Protein AF-A0A7R9VPD9-F1 (afdb_monomer)

pLDDT: mean 82.97, std 18.27, range [43.62, 98.88]

Mean predicted aligned error: 13.66 Å

Solvent-accessible surface area (backbone atoms only — not comparable to full-atom values): 6751 Å² total; per-residue (Å²): 109,74,66,60,52,51,53,54,51,53,27,52,52,28,41,53,50,14,49,54,29,40,54,48,17,49,54,28,45,76,70,76,43,93,19,63,74,41,36,53,53,13,52,51,25,29,51,75,35,67,55,51,70,70,58,53,48,56,53,48,66,68,39,95,59,31,92,79,53,90,74,72,76,78,75,74,81,71,75,75,73,76,80,71,81,72,78,79,73,78,82,78,79,73,79,82,83,81,83,81,81,81,77,81,80,83,77,134

Radius of gyration: 23.62 Å; Cα contacts (8 Å, |Δi|>4): 56; chains: 1; bounding box: 57×66×44 Å

Nearest PDB structures (foldseek):
  6hdz-assembly1_A  TM=6.685E-01  e=7.105E+00  Pseudomonas aeruginosa
  6he3-assembly1_A  TM=6.959E-01  e=9.438E+00  Pseudomonas aeruginosa
  6he1-assembly1_A  TM=6.763E-01  e=8.425E+00  Pseudomonas aeruginosa

Structure (mmCIF, N/CA/C/O backbone):
data_AF-A0A7R9VPD9-F1
#
_entry.id   AF-A0A7R9VPD9-F1
#
loop_
_atom_site.group_PDB
_atom_site.id
_atom_site.type_symbol
_atom_site.label_atom_id
_atom_site.label_alt_id
_atom_site.label_comp_id
_atom_site.label_asym_id
_atom_site.label_entity_id
_atom_site.label_seq_id
_atom_site.pdbx_PDB_ins_code
_atom_site.Cartn_x
_atom_site.Cartn_y
_atom_site.Cartn_z
_atom_site.occupancy
_atom_site.B_iso_or_equiv
_atom_site.auth_seq_id
_atom_site.auth_comp_id
_atom_site.auth_asym_id
_atom_site.auth_atom_id
_atom_site.pdbx_PDB_model_num
ATOM 1 N N . GLU A 1 1 ? -7.778 4.831 30.024 1.00 62.56 1 GLU A N 1
ATOM 2 C CA . GLU A 1 1 ? -6.473 5.533 29.960 1.00 62.56 1 GLU A CA 1
ATOM 3 C C . GLU A 1 1 ? -5.335 4.667 29.402 1.00 62.56 1 GLU A C 1
ATOM 5 O O . GLU A 1 1 ? -5.066 4.774 28.214 1.00 62.56 1 GLU A O 1
ATOM 10 N N . ALA A 1 2 ? -4.700 3.762 30.165 1.00 65.69 2 ALA A N 1
ATOM 11 C CA . ALA A 1 2 ? -3.528 3.005 29.672 1.00 65.69 2 ALA A CA 1
ATOM 12 C C . ALA A 1 2 ? -3.822 2.052 28.490 1.00 65.69 2 ALA A C 1
ATOM 14 O O . ALA A 1 2 ? -3.022 1.948 27.564 1.00 65.69 2 ALA A O 1
ATOM 15 N N . SER A 1 3 ? -4.985 1.390 28.494 1.00 71.31 3 SER A N 1
ATOM 16 C CA . SER A 1 3 ? -5.396 0.478 27.413 1.00 71.31 3 SER A CA 1
ATOM 17 C C . SER A 1 3 ? -5.649 1.218 26.094 1.00 71.31 3 SER A C 1
ATOM 19 O O . SER A 1 3 ? -5.158 0.783 25.061 1.00 71.31 3 SER A O 1
ATOM 21 N N . THR A 1 4 ? -6.321 2.372 26.135 1.00 72.56 4 THR A N 1
ATOM 22 C CA . THR A 1 4 ? -6.564 3.228 24.962 1.00 72.56 4 THR A CA 1
ATOM 23 C C . THR A 1 4 ? -5.260 3.751 24.362 1.00 72.56 4 THR A C 1
ATOM 25 O O . THR A 1 4 ? -5.092 3.763 23.144 1.00 72.56 4 THR A O 1
ATOM 28 N N . LEU A 1 5 ? -4.310 4.141 25.220 1.00 74.44 5 LEU A N 1
ATOM 29 C CA . LEU A 1 5 ? -3.001 4.612 24.784 1.00 74.44 5 LEU A CA 1
ATOM 30 C C . LEU A 1 5 ? -2.223 3.495 24.073 1.00 74.44 5 LEU A C 1
ATOM 32 O O . LEU A 1 5 ? -1.668 3.725 23.003 1.00 74.44 5 LEU A O 1
ATOM 36 N N . LEU A 1 6 ? -2.218 2.278 24.628 1.00 74.81 6 LEU A N 1
ATOM 37 C CA . LEU A 1 6 ? -1.545 1.126 24.024 1.00 74.81 6 LEU A CA 1
ATOM 38 C C . LEU A 1 6 ? -2.148 0.770 22.658 1.00 74.81 6 LEU A C 1
ATOM 40 O O . LEU A 1 6 ? -1.404 0.581 21.700 1.00 74.81 6 LEU A O 1
ATOM 44 N N . THR A 1 7 ? -3.480 0.754 22.543 1.00 76.00 7 THR A N 1
ATOM 45 C CA . THR A 1 7 ? -4.177 0.508 21.270 1.00 76.00 7 THR A CA 1
ATOM 46 C C . THR A 1 7 ? -3.813 1.553 20.214 1.00 76.00 7 THR A C 1
ATOM 48 O O . THR A 1 7 ? -3.529 1.195 19.073 1.00 76.00 7 THR A O 1
ATOM 51 N N . SER A 1 8 ? -3.734 2.832 20.597 1.00 84.56 8 SER A N 1
ATOM 52 C CA . SER A 1 8 ? -3.322 3.911 19.690 1.00 84.56 8 SER A CA 1
ATOM 53 C C . SER A 1 8 ? -1.879 3.746 19.187 1.00 84.56 8 SER A C 1
ATOM 55 O O . SER A 1 8 ? -1.616 3.912 17.997 1.00 84.56 8 SER A O 1
ATOM 57 N N . HIS A 1 9 ? -0.939 3.358 20.057 1.00 90.44 9 HIS A N 1
ATOM 58 C CA . HIS A 1 9 ? 0.456 3.142 19.655 1.00 90.44 9 HIS A CA 1
ATOM 59 C C . HIS A 1 9 ? 0.625 1.917 18.752 1.00 90.44 9 HIS A C 1
ATOM 61 O O . HIS A 1 9 ? 1.396 1.975 17.795 1.00 90.44 9 HIS A O 1
ATOM 67 N N . VAL A 1 10 ? -0.105 0.830 19.021 1.00 91.56 10 VAL A N 1
ATOM 68 C CA . VAL A 1 10 ? -0.096 -0.365 18.163 1.00 91.56 10 VAL A CA 1
ATOM 69 C C . VAL A 1 10 ? -0.603 -0.021 16.761 1.00 91.56 10 VAL A C 1
ATOM 71 O O . VAL A 1 10 ? 0.057 -0.378 15.788 1.00 91.56 10 VAL A O 1
ATOM 74 N N . GLY A 1 11 ? -1.695 0.744 16.652 1.00 93.06 11 GLY A N 1
ATOM 75 C CA . GLY A 1 11 ? -2.194 1.236 15.364 1.00 93.06 11 GLY A CA 1
ATOM 76 C C . GLY A 1 11 ? -1.139 2.038 14.596 1.00 93.06 11 GLY A C 1
ATOM 77 O O . GLY A 1 11 ? -0.861 1.741 13.438 1.00 93.06 11 GLY A O 1
ATOM 78 N N . ASN A 1 12 ? -0.464 2.983 15.258 1.00 94.25 12 ASN A N 1
ATOM 79 C CA . ASN A 1 12 ? 0.592 3.783 14.625 1.00 94.25 12 ASN A CA 1
ATOM 80 C C . ASN A 1 12 ? 1.764 2.926 14.118 1.00 94.25 12 ASN A C 1
ATOM 82 O O . ASN A 1 12 ? 2.255 3.149 13.013 1.00 94.25 12 ASN A O 1
ATOM 86 N N . ILE A 1 13 ? 2.200 1.929 14.894 1.00 97.50 13 ILE A N 1
ATOM 87 C CA . ILE A 1 13 ? 3.273 1.009 14.486 1.00 97.50 13 ILE A CA 1
ATOM 88 C C . ILE A 1 13 ? 2.853 0.206 13.250 1.00 97.50 13 ILE A C 1
ATOM 90 O O . ILE A 1 13 ? 3.649 0.048 12.325 1.00 97.50 13 ILE A O 1
ATOM 94 N N . LEU A 1 14 ? 1.608 -0.275 13.216 1.00 97.69 14 LEU A N 1
ATOM 95 C CA . LEU A 1 14 ? 1.070 -1.028 12.085 1.00 97.69 14 LEU A CA 1
ATOM 96 C C . LEU A 1 14 ? 0.979 -0.165 10.822 1.00 97.69 14 LEU A C 1
ATOM 98 O O . LEU A 1 14 ? 1.426 -0.611 9.768 1.00 97.69 14 LEU A O 1
ATOM 102 N N . VAL A 1 15 ? 0.513 1.086 10.926 1.00 97.56 15 VAL A N 1
ATOM 103 C CA . VAL A 1 15 ? 0.520 2.038 9.799 1.00 97.56 15 VAL A CA 1
ATOM 104 C C . VAL A 1 15 ? 1.942 2.284 9.300 1.00 97.56 15 VAL A C 1
ATOM 106 O O . VAL A 1 15 ? 2.196 2.207 8.101 1.00 97.56 15 VAL A O 1
ATOM 109 N N . MET A 1 16 ? 2.896 2.540 10.201 1.00 98.19 16 MET A N 1
ATOM 110 C CA . MET A 1 16 ? 4.294 2.751 9.813 1.00 98.19 16 MET A CA 1
ATOM 111 C C . MET A 1 16 ? 4.887 1.522 9.116 1.00 98.19 16 MET A C 1
ATOM 113 O O . MET A 1 16 ? 5.589 1.665 8.118 1.00 98.19 16 MET A O 1
ATOM 117 N N . HIS A 1 17 ? 4.587 0.319 9.606 1.00 98.56 17 HIS A N 1
ATOM 118 C CA . HIS A 1 17 ? 5.029 -0.924 8.981 1.00 98.56 17 HIS A CA 1
ATOM 119 C C . HIS A 1 17 ? 4.390 -1.118 7.598 1.00 98.56 17 HIS A C 1
ATOM 121 O O . HIS A 1 17 ? 5.102 -1.413 6.638 1.00 98.56 17 HIS A O 1
ATOM 127 N N . GLY A 1 18 ? 3.082 -0.882 7.474 1.00 98.62 18 GLY A N 1
ATOM 128 C CA . GLY A 1 18 ? 2.380 -0.895 6.192 1.00 98.62 18 GLY A CA 1
ATOM 129 C C . GLY A 1 18 ? 2.998 0.079 5.189 1.00 98.62 18 GLY A C 1
ATOM 130 O O . GLY A 1 18 ? 3.265 -0.305 4.055 1.00 98.62 18 GLY A O 1
ATOM 131 N N . ASN A 1 19 ? 3.343 1.296 5.619 1.00 98.62 19 ASN A N 1
ATOM 132 C CA . ASN A 1 19 ? 4.002 2.288 4.764 1.00 98.62 19 ASN A CA 1
ATOM 133 C C . ASN A 1 19 ? 5.376 1.816 4.272 1.00 98.62 19 ASN A C 1
ATOM 135 O O . ASN A 1 19 ? 5.684 1.962 3.094 1.00 98.62 19 ASN A O 1
ATOM 139 N N . VAL A 1 20 ? 6.198 1.213 5.138 1.00 98.75 20 VAL A N 1
ATOM 140 C CA . VAL A 1 20 ? 7.503 0.667 4.723 1.00 98.75 20 VAL A CA 1
ATOM 141 C C . VAL A 1 20 ? 7.331 -0.433 3.672 1.00 98.75 20 VAL A C 1
ATOM 143 O O . VAL A 1 20 ? 8.074 -0.461 2.693 1.00 98.75 20 VAL A O 1
ATOM 146 N N . LEU A 1 21 ? 6.346 -1.317 3.846 1.00 98.88 21 LEU A N 1
ATOM 147 C CA . LEU A 1 21 ? 6.040 -2.369 2.874 1.00 98.88 21 LEU A CA 1
ATOM 148 C C . LEU A 1 21 ? 5.524 -1.783 1.553 1.00 98.88 21 LEU A C 1
ATOM 150 O O . LEU A 1 21 ? 5.979 -2.201 0.493 1.00 98.88 21 LEU A O 1
ATOM 154 N N . TYR A 1 22 ? 4.642 -0.787 1.605 1.00 98.81 22 TYR A N 1
ATOM 155 C CA . TYR A 1 22 ? 4.122 -0.103 0.421 1.00 98.81 22 TYR A CA 1
ATOM 156 C C . TYR A 1 22 ? 5.239 0.578 -0.386 1.00 98.81 22 TYR A C 1
ATOM 158 O O . TYR A 1 22 ? 5.348 0.387 -1.594 1.00 98.81 22 TYR A O 1
ATOM 166 N N . GLU A 1 23 ? 6.137 1.322 0.265 1.00 98.81 23 GLU A N 1
ATOM 167 C CA . GLU A 1 23 ? 7.274 1.931 -0.438 1.00 98.81 23 GLU A CA 1
ATOM 168 C C . GLU A 1 23 ? 8.239 0.867 -0.981 1.00 98.81 23 GLU A C 1
ATOM 170 O O . GLU A 1 23 ? 8.797 1.006 -2.071 1.00 98.81 23 GLU A O 1
ATOM 175 N N . TRP A 1 24 ? 8.407 -0.249 -0.266 1.00 98.69 24 TRP A N 1
ATOM 176 C CA . TRP A 1 24 ? 9.211 -1.360 -0.762 1.00 98.69 24 TRP A CA 1
ATOM 177 C C . TRP A 1 24 ? 8.587 -2.041 -1.987 1.00 98.69 24 TRP A C 1
ATOM 179 O O . TRP A 1 24 ? 9.314 -2.387 -2.922 1.00 98.69 24 TRP A O 1
ATOM 189 N N . SER A 1 25 ? 7.259 -2.181 -2.048 1.00 98.81 25 SER A N 1
ATOM 190 C CA . SER A 1 25 ? 6.584 -2.706 -3.240 1.00 98.81 25 SER A CA 1
ATOM 191 C C . SER A 1 25 ? 6.754 -1.770 -4.439 1.00 98.81 25 SER A C 1
ATOM 193 O O . SER A 1 25 ? 7.014 -2.250 -5.542 1.00 98.81 25 SER A O 1
ATOM 195 N N . GLN A 1 26 ? 6.726 -0.450 -4.226 1.00 98.62 26 GLN A N 1
ATOM 196 C CA . GLN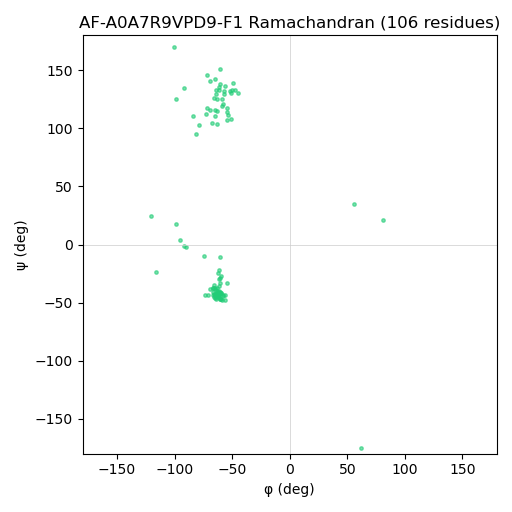 A 1 26 ? 7.009 0.545 -5.268 1.00 98.62 26 GLN A CA 1
ATOM 197 C C . GLN A 1 26 ? 8.428 0.387 -5.834 1.00 98.62 26 GLN A C 1
ATOM 199 O O . GLN A 1 26 ? 8.617 0.346 -7.052 1.00 98.62 26 GLN A O 1
ATOM 204 N N . VAL A 1 27 ? 9.433 0.241 -4.962 1.00 98.69 27 VAL A N 1
ATOM 205 C CA . VAL A 1 27 ? 10.829 0.031 -5.381 1.00 98.69 27 VAL A CA 1
ATOM 206 C C . VAL A 1 27 ? 10.980 -1.271 -6.165 1.00 98.69 27 VAL A C 1
ATOM 208 O O . VAL A 1 27 ? 11.617 -1.282 -7.217 1.00 98.69 27 VAL A O 1
ATOM 211 N N . GLN A 1 28 ? 10.372 -2.359 -5.691 1.00 98.62 28 GLN A N 1
ATOM 212 C CA . GLN A 1 28 ? 10.426 -3.664 -6.351 1.00 98.62 28 GLN A CA 1
ATOM 213 C C . GLN A 1 28 ? 9.764 -3.638 -7.733 1.00 98.62 28 GLN A C 1
ATOM 215 O O . GLN A 1 28 ? 10.325 -4.186 -8.685 1.00 98.62 28 GLN A O 1
ATOM 220 N N . ALA A 1 29 ? 8.632 -2.943 -7.868 1.00 98.38 29 ALA A N 1
ATOM 221 C CA . ALA A 1 29 ? 7.971 -2.727 -9.149 1.00 98.38 29 ALA A CA 1
ATOM 222 C C . ALA A 1 29 ? 8.867 -1.947 -10.124 1.00 98.38 29 ALA A C 1
ATOM 224 O O . ALA A 1 29 ? 9.039 -2.363 -11.270 1.00 98.38 29 ALA A O 1
ATOM 225 N N . ALA A 1 30 ? 9.511 -0.871 -9.658 1.00 98.44 30 ALA A N 1
ATOM 226 C CA . ALA A 1 30 ? 10.394 -0.043 -10.480 1.00 98.44 30 ALA A CA 1
ATOM 227 C C . ALA A 1 30 ? 11.591 -0.818 -11.062 1.00 98.44 30 ALA A C 1
ATOM 229 O O . ALA A 1 30 ? 12.069 -0.494 -12.148 1.00 98.44 30 ALA A O 1
ATOM 230 N N . ILE A 1 31 ? 12.056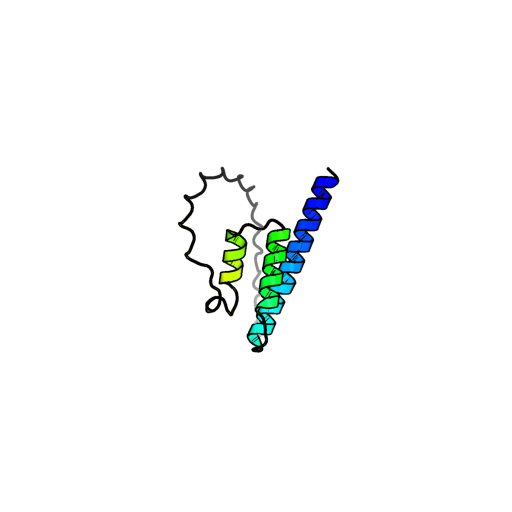 -1.868 -10.376 1.00 98.19 31 ILE A N 1
ATOM 231 C CA . ILE A 1 31 ? 13.133 -2.752 -10.851 1.00 98.19 31 ILE A CA 1
ATOM 232 C C . ILE A 1 31 ? 12.621 -4.059 -11.480 1.00 98.19 31 ILE A C 1
ATOM 234 O O . ILE A 1 31 ? 13.391 -5.010 -11.622 1.00 98.19 31 ILE A O 1
ATOM 238 N N . S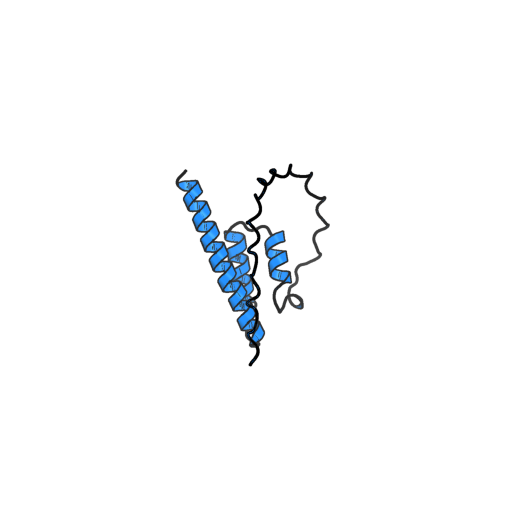ER A 1 32 ? 11.337 -4.116 -11.863 1.00 97.62 32 SER A N 1
ATOM 239 C CA . SER A 1 32 ? 10.699 -5.274 -12.515 1.00 97.62 32 SER A CA 1
ATOM 240 C C . SER A 1 32 ? 10.827 -6.584 -11.723 1.00 97.62 32 SER A C 1
ATOM 242 O O . SER A 1 32 ? 10.985 -7.663 -12.298 1.00 97.62 32 SER A O 1
ATOM 244 N N . ARG A 1 33 ? 10.789 -6.498 -10.389 1.00 98.00 33 ARG A N 1
ATOM 245 C CA . ARG A 1 33 ? 10.735 -7.654 -9.486 1.00 98.00 33 ARG A CA 1
ATOM 246 C C . ARG A 1 33 ? 9.323 -7.891 -8.982 1.00 98.00 33 ARG A C 1
ATOM 248 O O . ARG A 1 33 ? 8.437 -7.062 -9.158 1.00 98.00 33 ARG A O 1
ATOM 255 N N . ASP A 1 34 ? 9.136 -9.033 -8.328 1.00 97.69 34 ASP A N 1
ATOM 256 C CA . ASP A 1 34 ? 7.869 -9.351 -7.689 1.00 97.69 34 ASP A CA 1
ATOM 257 C C . ASP A 1 34 ? 7.588 -8.365 -6.543 1.00 97.69 34 ASP A C 1
ATOM 259 O O . ASP A 1 34 ? 8.355 -8.255 -5.578 1.00 97.69 34 ASP A O 1
ATOM 263 N N . TRP A 1 35 ? 6.520 -7.591 -6.715 1.00 98.50 35 TRP A N 1
ATOM 264 C CA . TRP A 1 35 ? 6.092 -6.506 -5.832 1.00 98.50 35 TRP A CA 1
ATOM 265 C C . TRP A 1 35 ? 4.737 -6.794 -5.188 1.00 98.50 35 TRP A C 1
ATOM 267 O O . TRP A 1 35 ? 4.435 -6.253 -4.123 1.00 98.50 35 TRP A O 1
ATOM 277 N N . ARG A 1 36 ? 3.919 -7.651 -5.812 1.00 98.25 36 ARG A N 1
ATOM 278 C CA . ARG A 1 36 ? 2.521 -7.854 -5.424 1.00 98.25 36 ARG A CA 1
ATOM 279 C C . ARG A 1 36 ? 2.377 -8.464 -4.024 1.00 98.25 36 ARG A C 1
ATOM 281 O O . ARG A 1 36 ? 1.649 -7.869 -3.235 1.00 98.25 36 ARG A O 1
ATOM 288 N N . PRO A 1 37 ? 3.131 -9.514 -3.639 1.00 98.62 37 PRO A N 1
ATOM 289 C CA . PRO A 1 37 ? 3.044 -10.066 -2.283 1.00 98.62 37 PRO A CA 1
ATOM 290 C C . PRO A 1 37 ? 3.438 -9.069 -1.180 1.00 98.62 37 PRO A C 1
ATOM 292 O O . PRO A 1 37 ? 2.942 -9.137 -0.055 1.00 98.62 37 PRO A O 1
ATOM 295 N N . ILE A 1 38 ? 4.333 -8.126 -1.496 1.00 98.69 38 ILE A N 1
ATOM 296 C CA . ILE A 1 38 ? 4.767 -7.081 -0.559 1.00 98.69 38 ILE A CA 1
ATOM 297 C C . ILE A 1 38 ? 3.651 -6.046 -0.390 1.00 98.69 38 ILE A C 1
ATOM 299 O O . ILE A 1 38 ? 3.351 -5.654 0.737 1.00 98.69 38 ILE A O 1
ATOM 303 N N . LEU A 1 39 ? 3.008 -5.645 -1.492 1.00 98.75 39 LEU A N 1
ATOM 304 C CA . LEU A 1 39 ? 1.857 -4.748 -1.444 1.00 98.75 39 LEU A CA 1
ATOM 305 C C . LEU A 1 39 ? 0.686 -5.380 -0.680 1.00 98.75 39 LEU A C 1
ATOM 307 O O . LEU A 1 39 ? 0.081 -4.715 0.156 1.00 98.75 39 LEU A O 1
ATOM 311 N N . ASP A 1 40 ? 0.400 -6.663 -0.912 1.00 98.50 40 ASP A N 1
ATOM 312 C CA . ASP A 1 40 ? -0.655 -7.383 -0.192 1.00 98.50 40 ASP A CA 1
ATOM 313 C C . ASP A 1 40 ? -0.366 -7.394 1.327 1.00 98.50 40 ASP A C 1
ATOM 315 O O . ASP A 1 40 ? -1.247 -7.084 2.130 1.00 98.50 40 ASP A O 1
ATOM 319 N N . SER A 1 41 ? 0.899 -7.602 1.724 1.00 98.69 41 SER A N 1
ATOM 320 C CA . SER A 1 41 ? 1.334 -7.496 3.129 1.00 98.69 41 SER A CA 1
ATOM 321 C C . SER A 1 41 ? 1.163 -6.080 3.703 1.00 98.69 41 SER A C 1
ATOM 323 O O . SER A 1 41 ? 0.811 -5.923 4.872 1.00 98.69 41 SER A O 1
ATOM 325 N N . ALA A 1 42 ? 1.402 -5.032 2.906 1.00 98.75 42 ALA A N 1
ATOM 326 C CA . ALA A 1 42 ? 1.167 -3.648 3.325 1.00 98.75 42 ALA A CA 1
ATOM 327 C C . ALA A 1 42 ? -0.320 -3.404 3.625 1.00 98.75 42 ALA A C 1
ATOM 329 O O . ALA A 1 42 ? -0.666 -2.847 4.669 1.00 98.75 42 ALA A O 1
ATOM 330 N N . VAL A 1 43 ? -1.200 -3.884 2.741 1.00 98.50 43 VAL A N 1
ATOM 331 C CA . VAL A 1 43 ? -2.657 -3.784 2.892 1.00 98.50 43 VAL A CA 1
ATOM 332 C C . VAL A 1 43 ? -3.139 -4.505 4.150 1.00 98.50 43 VAL A C 1
ATOM 334 O O . VAL A 1 43 ? -3.963 -3.960 4.884 1.00 98.50 43 VAL A O 1
ATOM 337 N N . GLU A 1 44 ? -2.609 -5.692 4.449 1.00 98.44 44 GLU A N 1
ATOM 338 C CA . GLU A 1 44 ? -2.914 -6.401 5.698 1.00 98.44 44 GLU A CA 1
ATOM 339 C C . GLU A 1 44 ? -2.565 -5.561 6.930 1.00 98.44 44 GLU A C 1
ATOM 341 O O . GLU A 1 44 ? -3.370 -5.461 7.854 1.00 98.44 44 GLU A O 1
ATOM 346 N N . LYS A 1 45 ? -1.408 -4.888 6.933 1.00 98.44 45 LYS A N 1
ATOM 347 C CA . LYS A 1 45 ? -1.000 -4.028 8.055 1.00 98.44 45 LYS A CA 1
ATOM 348 C C . LYS A 1 45 ? -1.894 -2.801 8.204 1.00 98.44 45 LYS A C 1
ATOM 350 O O . LYS A 1 45 ? -2.221 -2.434 9.331 1.00 98.44 45 LYS A O 1
ATOM 355 N N . PHE A 1 46 ? -2.344 -2.201 7.103 1.00 98.19 46 PHE A N 1
ATOM 356 C CA . PHE A 1 46 ? -3.316 -1.106 7.157 1.00 98.19 46 PHE A CA 1
ATOM 357 C C . PHE A 1 46 ? -4.665 -1.561 7.724 1.00 98.19 46 PHE A C 1
ATOM 359 O O . PHE A 1 46 ? -5.226 -0.879 8.580 1.00 98.19 46 PHE A O 1
ATOM 366 N N . ARG A 1 47 ? -5.151 -2.744 7.331 1.00 97.88 47 ARG A N 1
ATOM 367 C CA . ARG A 1 47 ? -6.380 -3.330 7.894 1.00 97.88 47 ARG A CA 1
ATOM 368 C C . ARG A 1 47 ? -6.237 -3.665 9.376 1.00 97.88 47 ARG A C 1
ATOM 370 O O . ARG A 1 47 ? -7.123 -3.337 10.158 1.00 97.88 47 ARG A O 1
ATOM 377 N N . GLU A 1 48 ? -5.112 -4.256 9.779 1.00 96.75 48 GLU A N 1
ATOM 378 C CA . GLU A 1 48 ? -4.790 -4.520 11.189 1.00 96.75 48 GLU A CA 1
ATOM 379 C C . GLU A 1 48 ? -4.723 -3.225 12.016 1.00 96.75 48 GLU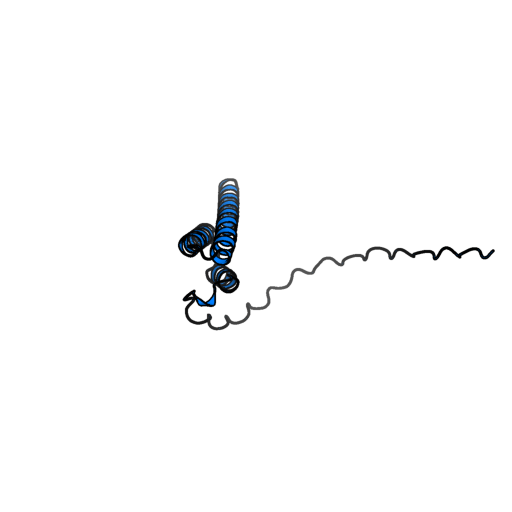 A C 1
ATOM 381 O O . GLU A 1 48 ? -5.100 -3.223 13.188 1.00 96.75 48 GLU A O 1
ATOM 386 N N . ALA A 1 49 ? -4.282 -2.117 11.412 1.00 96.00 49 ALA A N 1
ATOM 387 C CA . ALA A 1 49 ? -4.273 -0.798 12.041 1.00 96.00 49 ALA A CA 1
ATOM 388 C C . ALA A 1 49 ? -5.665 -0.147 12.149 1.00 96.00 49 ALA A C 1
ATOM 390 O O . ALA A 1 49 ? -5.799 0.885 12.806 1.00 96.00 49 ALA A O 1
ATOM 391 N N . GLY A 1 50 ? -6.686 -0.725 11.508 1.00 95.38 50 GLY A N 1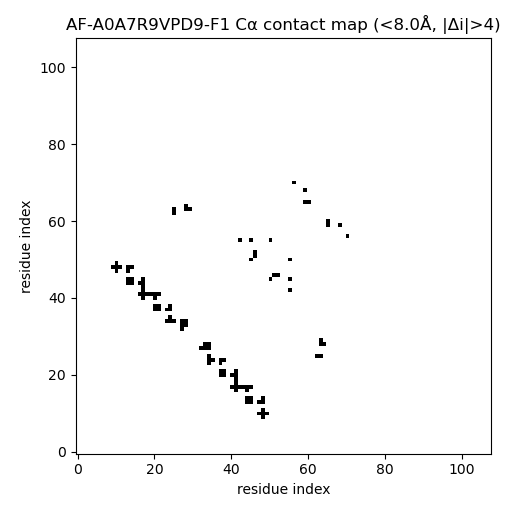
ATOM 392 C CA . GLY A 1 50 ? -8.035 -0.168 11.442 1.00 95.38 50 GLY A CA 1
ATOM 393 C C . GLY A 1 50 ? -8.216 0.930 10.390 1.00 95.38 50 GLY A C 1
ATOM 394 O O . GLY A 1 50 ? -9.149 1.720 10.518 1.00 95.38 50 GLY A O 1
ATOM 395 N N . ALA A 1 51 ? -7.348 1.004 9.374 1.00 95.56 51 ALA A N 1
ATOM 396 C CA . ALA A 1 51 ? -7.523 1.934 8.258 1.00 95.56 51 ALA A CA 1
ATOM 397 C C . ALA A 1 51 ? -8.783 1.593 7.448 1.00 95.56 51 ALA A C 1
ATOM 399 O O . ALA A 1 51 ? -9.101 0.420 7.231 1.00 95.56 51 ALA A O 1
ATOM 400 N N . GLY A 1 52 ? -9.498 2.618 6.981 1.00 94.75 52 GLY A N 1
ATOM 401 C CA . GLY A 1 52 ? -10.707 2.425 6.189 1.00 94.75 52 GLY A CA 1
ATOM 402 C C . GLY A 1 52 ? -10.396 1.910 4.782 1.00 94.75 52 GLY A C 1
ATOM 403 O O . GLY A 1 52 ? -9.416 2.318 4.159 1.00 94.75 52 GLY A O 1
ATOM 404 N N . GLU A 1 53 ? -11.268 1.071 4.213 1.00 94.31 53 GLU A N 1
ATOM 405 C CA . GLU A 1 53 ? -11.079 0.549 2.845 1.00 94.31 53 GLU A CA 1
ATOM 406 C C . GLU A 1 53 ? -11.026 1.668 1.785 1.00 94.31 53 GLU A C 1
ATOM 408 O O . GLU A 1 53 ? -10.367 1.513 0.759 1.00 94.31 53 GLU A O 1
ATOM 413 N N . ALA A 1 54 ? -11.664 2.820 2.029 1.00 93.19 54 ALA A N 1
ATOM 414 C CA . ALA A 1 54 ? -11.561 3.992 1.157 1.00 93.19 54 ALA A CA 1
ATOM 415 C C . ALA A 1 54 ? -10.145 4.603 1.152 1.00 93.19 54 ALA A C 1
ATOM 417 O O . ALA A 1 54 ? -9.636 4.970 0.093 1.00 93.19 54 ALA A O 1
ATOM 418 N N . GLU A 1 55 ? -9.490 4.673 2.314 1.00 94.56 55 GLU A N 1
ATOM 419 C CA . GLU A 1 55 ? -8.121 5.183 2.464 1.00 94.56 55 GLU A CA 1
ATOM 420 C C . GLU A 1 55 ? -7.114 4.204 1.853 1.00 94.56 55 GLU A C 1
ATOM 422 O O . GLU A 1 55 ? -6.234 4.607 1.091 1.00 94.56 55 GLU A O 1
ATOM 427 N N . ILE A 1 56 ? -7.304 2.904 2.106 1.00 97.19 56 ILE A N 1
ATOM 428 C CA . ILE A 1 56 ? -6.517 1.834 1.483 1.00 97.19 56 ILE A CA 1
ATOM 429 C C . ILE A 1 56 ? -6.666 1.900 -0.041 1.00 97.19 56 ILE A C 1
ATOM 431 O O . ILE A 1 56 ? -5.665 1.907 -0.754 1.00 97.19 56 ILE A O 1
ATOM 435 N N . ARG A 1 57 ? -7.893 2.024 -0.567 1.00 95.88 57 ARG A N 1
ATOM 436 C CA . ARG A 1 57 ? -8.139 2.196 -2.008 1.00 95.88 57 ARG A CA 1
ATOM 437 C C . ARG A 1 57 ? -7.423 3.429 -2.555 1.00 95.88 57 ARG A C 1
ATOM 439 O O . ARG A 1 57 ? -6.825 3.343 -3.625 1.00 95.88 57 ARG A O 1
ATOM 446 N N . ALA A 1 58 ? -7.481 4.561 -1.856 1.00 95.94 58 ALA A N 1
ATOM 447 C CA . ALA A 1 58 ? -6.800 5.781 -2.279 1.00 95.94 58 ALA A CA 1
ATOM 448 C C . ALA A 1 58 ? -5.276 5.584 -2.361 1.00 95.94 58 ALA A C 1
ATOM 450 O O . ALA A 1 58 ? -4.661 6.028 -3.329 1.00 95.94 58 ALA A O 1
ATOM 451 N N . ALA A 1 59 ? -4.677 4.863 -1.408 1.00 96.75 59 ALA A N 1
ATOM 452 C CA . ALA A 1 59 ? -3.266 4.491 -1.467 1.00 96.75 59 ALA A CA 1
ATOM 453 C C . ALA A 1 59 ? -2.966 3.562 -2.656 1.00 96.75 59 ALA A C 1
ATOM 455 O O . ALA A 1 59 ? -2.049 3.829 -3.426 1.00 96.75 59 ALA A O 1
ATOM 456 N N . LEU A 1 60 ? -3.777 2.520 -2.871 1.00 98.00 60 LEU A N 1
ATOM 457 C CA . LEU A 1 60 ? -3.595 1.569 -3.974 1.00 98.00 60 LEU A CA 1
ATOM 458 C C . LEU A 1 60 ? -3.686 2.228 -5.357 1.00 98.00 60 LEU A C 1
ATOM 460 O O . LEU A 1 60 ? -2.917 1.875 -6.250 1.00 98.00 60 LEU A O 1
ATOM 464 N N . LYS A 1 61 ? -4.559 3.228 -5.529 1.00 97.12 61 LYS A N 1
ATOM 465 C CA . LYS A 1 61 ? -4.638 4.033 -6.761 1.00 97.12 61 LYS A CA 1
ATOM 466 C C . LYS A 1 61 ? -3.356 4.818 -7.061 1.00 97.12 61 LYS A C 1
ATOM 468 O O . LYS A 1 61 ? -3.112 5.138 -8.2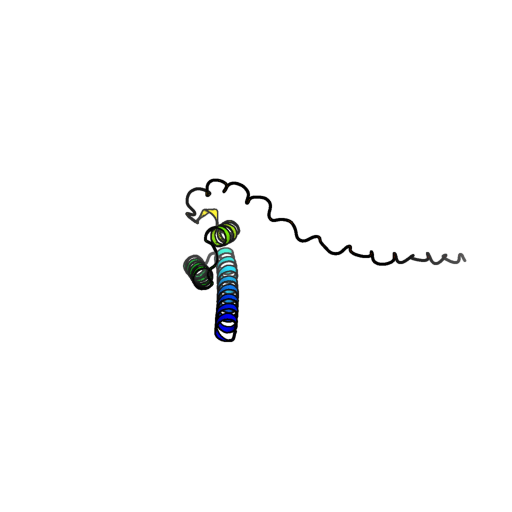19 1.00 97.12 61 LYS A O 1
ATOM 473 N N . ASN A 1 62 ? -2.547 5.116 -6.045 1.00 97.44 62 ASN A N 1
ATOM 474 C CA . ASN A 1 62 ? -1.283 5.841 -6.187 1.00 97.44 62 ASN A CA 1
ATOM 475 C C . ASN A 1 62 ? -0.074 4.910 -6.383 1.00 97.44 62 ASN A C 1
ATOM 477 O O . ASN A 1 62 ? 1.056 5.386 -6.530 1.00 97.44 62 ASN A O 1
ATOM 481 N N . HIS A 1 63 ? -0.275 3.590 -6.375 1.00 98.44 63 HIS A N 1
ATOM 482 C CA . HIS A 1 63 ? 0.801 2.647 -6.647 1.00 98.44 63 HIS A CA 1
ATOM 483 C C . HIS A 1 63 ? 1.203 2.745 -8.126 1.00 98.44 63 HIS A C 1
ATOM 485 O O . HIS A 1 63 ? 0.359 2.833 -9.014 1.00 98.44 63 HIS A O 1
ATOM 491 N N . SER A 1 64 ? 2.497 2.656 -8.422 1.00 98.12 64 SER A N 1
ATOM 492 C CA . SER A 1 64 ? 3.060 2.711 -9.785 1.00 98.12 64 SER A CA 1
ATOM 493 C C . SER A 1 64 ? 2.567 1.593 -10.714 1.00 98.12 64 SER A C 1
ATOM 495 O O . SER A 1 64 ? 2.820 1.618 -11.913 1.00 98.12 64 SER A O 1
ATOM 497 N N . GLN A 1 65 ? 1.882 0.601 -10.148 1.00 98.00 65 GLN A N 1
ATOM 498 C CA . GLN A 1 65 ? 1.292 -0.550 -10.830 1.00 98.00 65 GLN A CA 1
ATOM 499 C C . GLN A 1 65 ? -0.227 -0.618 -10.609 1.00 98.00 65 GLN A C 1
ATOM 501 O O . GLN A 1 65 ? -0.804 -1.703 -10.654 1.00 98.00 65 GLN A O 1
ATOM 506 N N . ALA A 1 66 ? -0.880 0.516 -10.324 1.00 97.31 66 ALA A N 1
ATOM 507 C CA . ALA A 1 66 ? -2.315 0.582 -10.038 1.00 97.31 66 ALA A CA 1
ATOM 508 C C . ALA A 1 66 ? -3.180 -0.038 -11.150 1.00 97.31 66 ALA A C 1
ATOM 510 O O . ALA A 1 66 ? -4.189 -0.670 -10.864 1.00 97.31 66 ALA A O 1
ATOM 511 N N . GLU A 1 67 ? -2.746 0.064 -12.407 1.00 96.38 67 GLU A N 1
ATOM 512 C CA . GLU A 1 67 ? -3.408 -0.525 -13.582 1.00 96.38 67 GLU A CA 1
ATOM 513 C C . GLU A 1 67 ? -3.498 -2.063 -13.528 1.00 96.38 67 GLU A C 1
ATOM 515 O O . GLU A 1 67 ? -4.351 -2.662 -14.178 1.00 96.38 67 GLU A O 1
ATOM 520 N N . HIS A 1 68 ? -2.639 -2.710 -12.732 1.00 96.19 68 HIS A N 1
ATOM 521 C CA . HIS A 1 68 ? -2.626 -4.159 -12.510 1.00 96.19 68 HIS A CA 1
ATOM 522 C C . HIS A 1 68 ? -3.408 -4.585 -11.255 1.00 96.19 68 HIS A C 1
ATOM 524 O O . HIS A 1 68 ? -3.388 -5.760 -10.865 1.00 96.19 68 HIS A O 1
ATOM 530 N N . LEU A 1 69 ? -4.063 -3.641 -10.578 1.00 96.25 69 LEU A N 1
ATOM 531 C CA . LEU A 1 69 ? -4.878 -3.901 -9.400 1.00 96.25 69 LEU A CA 1
ATOM 532 C C . LEU A 1 69 ? -6.352 -3.965 -9.797 1.00 96.25 69 LEU A C 1
ATOM 534 O O . LEU A 1 69 ? -6.900 -3.019 -10.357 1.00 96.25 69 LEU A O 1
ATOM 538 N N . ASP A 1 70 ? -7.016 -5.064 -9.443 1.00 93.81 70 ASP A N 1
ATOM 539 C CA . ASP A 1 70 ? -8.475 -5.116 -9.466 1.00 93.81 70 ASP A CA 1
ATOM 540 C C . ASP A 1 70 ? -9.010 -4.475 -8.183 1.00 93.81 70 ASP A C 1
ATOM 542 O O . ASP A 1 70 ? -9.061 -5.099 -7.122 1.00 93.81 70 ASP A O 1
ATOM 546 N N . LEU A 1 71 ? -9.343 -3.188 -8.272 1.00 91.94 71 LEU A N 1
ATOM 547 C CA . LEU A 1 71 ? -9.955 -2.443 -7.175 1.00 91.94 71 LEU A CA 1
ATOM 548 C C . LEU A 1 71 ? -11.489 -2.521 -7.225 1.00 91.94 71 LEU A C 1
ATOM 550 O O . LEU A 1 71 ? -12.151 -1.961 -6.355 1.00 91.94 71 LEU A O 1
ATOM 554 N N . GLY A 1 72 ? -12.087 -3.183 -8.216 1.00 88.75 72 GLY A N 1
ATOM 555 C CA . GLY A 1 72 ? -13.521 -3.087 -8.472 1.00 88.75 72 GLY A CA 1
ATOM 556 C C . GLY A 1 72 ? -13.978 -1.659 -8.827 1.00 88.75 72 GLY A C 1
ATOM 557 O O . GLY A 1 72 ? -13.155 -0.746 -8.967 1.00 88.75 72 GLY A O 1
ATOM 558 N N . PRO A 1 73 ? -15.295 -1.439 -8.977 1.00 86.19 73 PRO A N 1
ATOM 559 C CA . PRO A 1 73 ? -15.831 -0.126 -9.314 1.00 86.19 73 PRO A CA 1
ATOM 560 C C . PRO A 1 73 ? -15.478 0.895 -8.236 1.00 86.19 73 PRO A C 1
ATOM 562 O O . PRO A 1 73 ? -15.319 0.555 -7.058 1.00 86.19 73 PRO A O 1
ATOM 565 N N . ASP A 1 74 ? -15.361 2.155 -8.644 1.00 80.69 74 ASP A N 1
ATOM 566 C CA . ASP A 1 74 ? -15.258 3.223 -7.666 1.00 80.69 74 ASP A CA 1
ATOM 567 C C . ASP A 1 74 ? -16.521 3.262 -6.807 1.00 80.69 74 ASP A C 1
ATOM 569 O O . ASP A 1 74 ? -17.623 3.110 -7.347 1.00 80.69 74 ASP A O 1
ATOM 573 N N . PRO A 1 75 ? -16.373 3.410 -5.476 1.00 78.38 75 PRO A N 1
ATOM 574 C CA . PRO A 1 75 ? -17.527 3.549 -4.611 1.00 78.38 75 PRO A CA 1
ATOM 575 C C . PRO A 1 75 ? -18.351 4.734 -5.107 1.00 78.38 75 PRO A C 1
ATOM 577 O O . PRO A 1 75 ? -17.800 5.778 -5.471 1.00 78.38 75 PRO A O 1
ATOM 580 N N . GLU A 1 76 ? -19.669 4.546 -5.148 1.00 76.00 76 GLU A N 1
ATOM 581 C CA . GLU A 1 76 ? -20.594 5.636 -5.431 1.00 76.00 76 GLU A CA 1
ATOM 582 C C . GLU A 1 76 ? -20.259 6.790 -4.478 1.00 76.00 76 GLU A C 1
ATOM 584 O O . GLU A 1 76 ? -20.017 6.520 -3.296 1.00 76.00 76 GLU A O 1
ATOM 589 N N . PRO A 1 77 ? -20.143 8.039 -4.969 1.00 71.12 77 PRO A N 1
ATOM 590 C CA . PRO A 1 77 ? -19.756 9.159 -4.130 1.00 71.12 77 PRO A CA 1
ATOM 591 C C . PRO A 1 77 ? -20.684 9.207 -2.921 1.00 71.12 77 PRO A C 1
ATOM 593 O O . PRO A 1 77 ? -21.881 9.470 -3.052 1.00 71.12 77 PRO A O 1
ATOM 596 N N . GLU A 1 78 ? -20.124 8.906 -1.751 1.00 63.38 78 GLU A N 1
ATOM 597 C CA . GLU A 1 78 ? -20.851 8.994 -0.497 1.00 63.38 78 GLU A CA 1
ATOM 598 C C . GLU A 1 78 ? -21.350 10.437 -0.389 1.00 63.38 78 GLU A C 1
ATOM 600 O O . GLU A 1 78 ? -20.590 11.382 -0.643 1.00 63.38 78 GLU A O 1
ATOM 605 N N . ALA A 1 79 ? -22.649 10.610 -0.117 1.00 59.28 79 ALA A N 1
ATOM 606 C CA . ALA A 1 79 ? -23.232 11.936 0.038 1.00 59.28 79 ALA A CA 1
ATOM 607 C C . ALA A 1 79 ? -22.328 12.744 0.980 1.00 59.28 79 ALA A C 1
ATOM 609 O O . ALA A 1 79 ? -21.910 12.199 2.007 1.00 59.28 79 ALA A O 1
ATOM 610 N N . PRO A 1 80 ? -21.981 13.998 0.629 1.00 59.66 80 PRO A N 1
ATOM 611 C CA . PRO A 1 80 ? -21.029 14.766 1.411 1.00 59.66 80 PRO A CA 1
ATOM 612 C C . PRO A 1 80 ? -21.461 14.719 2.877 1.00 59.66 80 PRO A C 1
ATOM 614 O O . PRO A 1 80 ? -22.657 14.900 3.146 1.00 59.66 80 PRO A O 1
ATOM 617 N N . PRO A 1 81 ? -20.535 14.448 3.815 1.00 56.22 81 PRO A N 1
ATOM 618 C CA . PRO A 1 81 ? -20.878 14.470 5.224 1.00 56.22 81 PRO A CA 1
ATOM 619 C C . PRO A 1 81 ? -21.567 15.804 5.499 1.00 56.22 81 PRO A C 1
ATOM 621 O O . PRO A 1 81 ? -21.086 16.854 5.054 1.00 56.22 81 PRO A O 1
ATOM 624 N N . ALA A 1 82 ? -22.726 15.755 6.168 1.00 57.91 82 ALA A N 1
ATOM 625 C CA . ALA A 1 82 ? -23.400 16.960 6.634 1.00 57.91 82 ALA A CA 1
ATOM 626 C C . ALA A 1 82 ? -22.332 17.863 7.264 1.00 57.91 82 ALA A C 1
ATOM 628 O O . ALA A 1 82 ? -21.515 17.335 8.023 1.00 57.91 82 ALA A O 1
ATOM 629 N N . PRO A 1 83 ? -22.262 19.156 6.892 1.00 53.06 83 PRO A N 1
ATOM 630 C CA . PRO A 1 83 ? -21.109 19.991 7.184 1.00 53.06 83 PRO A CA 1
ATOM 631 C C . PRO A 1 83 ? -20.771 19.888 8.666 1.00 53.06 83 PRO A C 1
ATOM 633 O O . PRO A 1 83 ? -21.515 20.374 9.517 1.00 53.06 83 PRO A O 1
ATOM 636 N N . ALA A 1 84 ? -19.660 19.209 8.959 1.00 58.78 84 ALA A N 1
ATOM 637 C CA . ALA A 1 84 ? -19.064 19.243 10.274 1.00 58.78 84 ALA A CA 1
ATOM 638 C C . ALA A 1 84 ? -18.772 20.716 10.545 1.00 58.78 84 ALA A C 1
ATOM 640 O O . ALA A 1 84 ? -18.098 21.376 9.749 1.00 58.78 84 ALA A O 1
ATOM 641 N N . GLU A 1 85 ? -19.361 21.245 11.612 1.00 54.38 85 GLU A N 1
ATOM 642 C CA . GLU A 1 85 ? -19.168 22.622 12.032 1.00 54.38 85 GLU A CA 1
ATOM 643 C C . GLU A 1 85 ? -17.660 22.848 12.185 1.00 54.38 85 GLU A C 1
ATOM 645 O O . GLU A 1 85 ? -17.010 22.267 13.057 1.00 54.38 85 GLU A O 1
ATOM 650 N N . ALA A 1 86 ? -17.078 23.597 11.246 1.00 50.00 86 ALA A N 1
ATOM 651 C CA . ALA A 1 86 ? -15.643 23.796 11.195 1.00 50.00 86 ALA A CA 1
ATOM 652 C C . ALA A 1 86 ? -15.193 24.425 12.524 1.00 50.00 86 ALA A C 1
ATOM 654 O O . ALA A 1 86 ? -15.714 25.487 12.888 1.00 50.00 86 ALA A O 1
ATOM 655 N N . PRO A 1 87 ? -14.231 23.834 13.256 1.00 53.78 87 PRO A N 1
ATOM 656 C CA . PRO A 1 87 ? -13.620 24.537 14.368 1.00 53.78 87 PRO A CA 1
ATOM 657 C C . PRO A 1 87 ? -13.004 25.820 13.806 1.00 53.78 87 PRO A C 1
ATOM 659 O O . PRO A 1 87 ? -12.164 25.779 12.905 1.00 53.78 87 PRO A O 1
ATOM 662 N N . LYS A 1 88 ? -13.469 26.975 14.298 1.00 49.28 88 LYS A N 1
ATOM 663 C CA . LYS A 1 88 ? -12.928 28.280 13.914 1.00 49.28 88 LYS A CA 1
ATOM 664 C C . LYS A 1 88 ? -11.420 28.261 14.152 1.00 49.28 88 LYS A C 1
ATOM 666 O O . LYS A 1 88 ? -10.976 28.154 15.294 1.00 49.28 88 LYS A O 1
ATOM 671 N N . ALA A 1 89 ? -10.648 28.356 13.073 1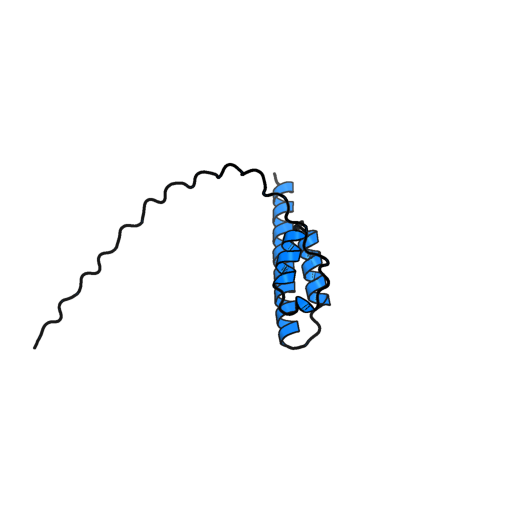.00 50.72 89 ALA A N 1
ATOM 672 C CA . ALA A 1 89 ? -9.209 28.531 13.158 1.00 50.72 89 ALA A CA 1
ATOM 673 C C . ALA A 1 89 ? -8.911 29.797 13.985 1.00 50.72 89 ALA A C 1
ATOM 675 O O . ALA A 1 89 ? -9.534 30.834 13.734 1.00 50.72 89 ALA A O 1
ATOM 676 N N . PRO A 1 90 ? -7.997 29.752 14.970 1.00 60.91 90 PRO A N 1
ATOM 677 C CA . PRO A 1 90 ? -7.542 30.969 15.624 1.00 60.91 90 PRO A CA 1
ATOM 678 C C . PRO A 1 90 ? -6.870 31.874 14.585 1.00 60.91 90 PRO A C 1
ATOM 680 O O . PRO A 1 90 ? -6.052 31.414 13.787 1.00 60.91 90 PRO A O 1
ATOM 683 N N . GLU A 1 91 ? -7.234 33.158 14.583 1.00 56.78 91 GLU A N 1
ATOM 684 C CA . GLU A 1 91 ? -6.671 34.161 13.678 1.00 56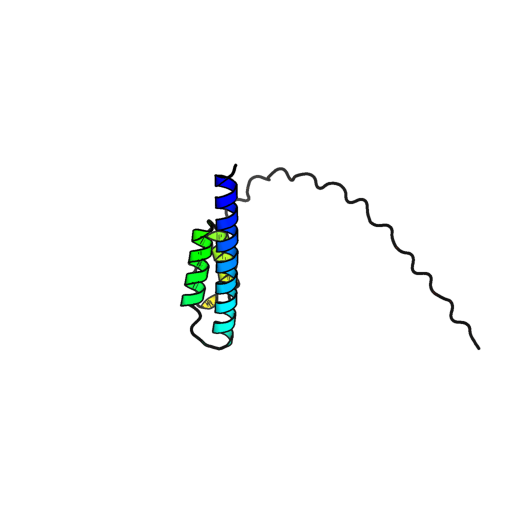.78 91 GLU A CA 1
ATOM 685 C C . GLU A 1 91 ? -5.142 34.182 13.787 1.00 56.78 91 GLU A C 1
ATOM 687 O O . GLU A 1 91 ? -4.569 34.507 14.832 1.00 56.78 91 GLU A O 1
ATOM 692 N N . ALA A 1 92 ? -4.467 33.857 12.685 1.00 62.66 92 ALA A N 1
ATOM 693 C CA . ALA A 1 92 ? -3.034 34.044 12.573 1.00 62.66 92 ALA A CA 1
ATOM 694 C C . ALA A 1 92 ? -2.739 35.551 12.573 1.00 62.66 92 ALA A C 1
ATOM 696 O O . ALA A 1 92 ? -2.956 36.245 11.579 1.00 62.66 92 ALA A O 1
ATOM 697 N N . LYS A 1 93 ? -2.230 36.073 13.694 1.00 63.94 93 LYS A N 1
ATOM 698 C CA . LYS A 1 93 ? -1.598 37.395 13.732 1.00 63.94 93 LYS A CA 1
ATOM 699 C C . LYS A 1 93 ? -0.364 37.332 12.835 1.00 63.94 93 LYS A C 1
ATOM 701 O O . LYS A 1 93 ? 0.629 36.702 13.192 1.00 63.94 93 LYS A O 1
ATOM 706 N N . GLY A 1 94 ? -0.490 37.918 11.645 1.00 58.72 94 GLY A N 1
ATOM 707 C CA . GLY A 1 94 ? 0.522 37.900 10.595 1.00 58.72 94 GLY A CA 1
ATOM 708 C C . GLY A 1 94 ? 1.906 38.286 11.111 1.00 58.72 94 GLY A C 1
ATOM 709 O O . GLY A 1 94 ? 2.059 39.200 11.922 1.00 58.72 94 GLY A O 1
ATOM 710 N N . LEU A 1 95 ? 2.916 37.562 10.633 1.00 70.31 95 LEU A N 1
ATOM 711 C CA . LEU A 1 95 ? 4.317 37.870 10.894 1.00 70.31 95 LEU A CA 1
ATOM 712 C C . LEU A 1 95 ? 4.646 39.270 10.339 1.00 70.31 95 LEU A C 1
ATOM 714 O O . LEU A 1 95 ? 4.203 39.597 9.234 1.00 70.31 95 LEU A O 1
ATOM 718 N N . PRO A 1 96 ? 5.412 40.108 11.063 1.00 68.62 96 PRO A N 1
ATOM 719 C CA . PRO A 1 96 ? 5.793 41.424 10.569 1.00 68.62 96 PRO A CA 1
ATOM 720 C C . PRO A 1 96 ? 6.676 41.299 9.321 1.00 68.62 96 PRO A C 1
ATOM 722 O O . PRO A 1 96 ? 7.628 40.520 9.283 1.00 68.62 96 PRO A O 1
ATOM 725 N N . SER A 1 97 ? 6.343 42.086 8.297 1.00 70.62 97 SER A N 1
ATOM 726 C CA . SER A 1 97 ? 7.073 42.141 7.030 1.00 70.62 97 SER A CA 1
ATOM 727 C C . SER A 1 97 ? 8.483 42.702 7.249 1.00 70.62 97 SER A C 1
ATOM 729 O O . SER A 1 97 ? 8.641 43.775 7.833 1.00 70.62 97 SER A O 1
ATOM 731 N N . LEU A 1 98 ? 9.517 41.983 6.804 1.00 67.94 98 LEU A N 1
ATOM 732 C CA . LEU A 1 98 ? 10.908 42.431 6.898 1.00 67.94 98 LEU A CA 1
ATOM 733 C C . LEU A 1 98 ? 11.241 43.349 5.714 1.00 67.94 98 LEU A C 1
ATOM 735 O O . LEU A 1 98 ? 11.342 42.901 4.572 1.00 67.94 98 LEU A O 1
ATOM 739 N N . GLU A 1 99 ? 11.442 44.640 5.981 1.00 64.00 99 GLU A N 1
ATOM 740 C CA . GLU A 1 99 ? 11.885 45.604 4.973 1.00 64.00 99 GLU A CA 1
ATOM 741 C C . GLU A 1 99 ? 13.363 45.385 4.611 1.00 64.00 99 GLU A C 1
ATOM 743 O O . GLU A 1 99 ? 14.279 45.638 5.398 1.00 64.00 99 GLU A O 1
ATOM 748 N N . VAL A 1 100 ? 13.620 44.946 3.378 1.00 63.31 100 VAL A N 1
ATOM 749 C CA . VAL A 1 100 ? 14.980 44.832 2.840 1.00 63.31 100 VAL A CA 1
ATOM 750 C C . VAL A 1 100 ? 15.472 46.218 2.408 1.00 63.31 100 VAL A C 1
ATOM 752 O O . VAL A 1 100 ? 15.114 46.727 1.344 1.00 63.31 100 VAL A O 1
ATOM 755 N N . LYS A 1 101 ? 16.338 46.839 3.220 1.00 57.91 101 LYS A N 1
ATOM 756 C CA . LYS A 1 101 ? 17.060 48.070 2.855 1.00 57.91 101 LYS A CA 1
ATOM 757 C C . LYS A 1 101 ? 18.021 47.795 1.691 1.00 57.91 101 LYS A C 1
ATOM 759 O O . LYS A 1 101 ? 19.047 47.136 1.860 1.00 57.91 101 LYS A O 1
ATOM 764 N N . LYS A 1 102 ? 17.724 48.347 0.509 1.00 54.84 102 LYS A N 1
ATOM 765 C CA . LYS A 1 102 ? 18.660 48.392 -0.625 1.00 54.84 102 LYS A CA 1
ATOM 766 C C . LYS A 1 102 ? 19.883 49.232 -0.240 1.00 54.84 102 LYS A C 1
ATOM 768 O O . LYS A 1 102 ? 19.775 50.435 -0.014 1.00 54.84 102 LYS A O 1
ATOM 773 N N . LYS A 1 103 ? 21.051 48.592 -0.167 1.00 50.25 103 LYS A N 1
ATOM 774 C CA . LYS A 1 103 ? 22.350 49.250 0.012 1.00 50.25 103 LYS A CA 1
ATOM 775 C C . LYS A 1 103 ? 22.701 49.973 -1.293 1.00 50.25 103 LYS A C 1
ATOM 777 O O . LYS A 1 103 ? 22.819 49.332 -2.334 1.00 50.25 103 LYS A O 1
ATOM 782 N N . ALA A 1 104 ? 22.817 51.299 -1.246 1.00 51.47 104 ALA A N 1
ATOM 783 C CA . ALA A 1 104 ? 23.250 52.097 -2.386 1.00 51.47 104 ALA A CA 1
ATOM 784 C C . ALA A 1 104 ? 24.689 51.716 -2.767 1.00 51.47 104 ALA A C 1
ATOM 786 O O . ALA A 1 104 ? 25.591 51.735 -1.928 1.00 51.47 104 ALA A O 1
ATOM 787 N N . ALA A 1 105 ? 24.879 51.341 -4.031 1.00 51.62 105 ALA A N 1
ATOM 788 C CA . ALA A 1 105 ? 26.186 51.140 -4.629 1.00 51.62 105 ALA A CA 1
ATOM 789 C C . ALA A 1 105 ? 26.879 52.503 -4.766 1.00 51.62 105 ALA A C 1
ATOM 791 O O . ALA A 1 105 ? 26.398 53.379 -5.485 1.00 51.62 105 ALA A O 1
ATOM 792 N N . GLY A 1 106 ? 27.990 52.683 -4.049 1.00 47.91 106 GLY A N 1
ATOM 793 C CA . GLY A 1 106 ? 28.906 53.796 -4.274 1.00 47.91 106 GLY A CA 1
ATOM 794 C C . GLY A 1 106 ? 29.523 53.676 -5.666 1.00 47.91 106 GLY A C 1
ATOM 795 O O . GLY A 1 106 ? 29.991 52.605 -6.051 1.00 47.91 106 GLY A O 1
ATOM 796 N N . LYS A 1 107 ? 29.471 54.766 -6.429 1.00 47.25 107 LYS A N 1
ATOM 797 C CA . LYS A 1 107 ? 30.160 54.920 -7.711 1.00 47.25 107 LYS A CA 1
ATOM 798 C C . LYS A 1 107 ? 31.537 55.543 -7.451 1.00 47.25 107 LYS A C 1
ATOM 800 O O . LYS A 1 107 ? 31.593 56.490 -6.676 1.00 47.25 107 LYS A O 1
ATOM 805 N N . ALA A 1 108 ? 32.539 54.951 -8.111 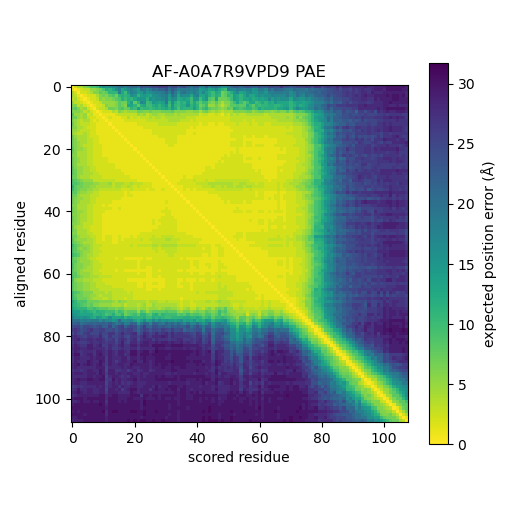1.00 43.62 108 ALA A N 1
ATOM 806 C CA . ALA A 1 108 ? 33.885 55.417 -8.489 1.00 43.62 108 ALA A CA 1
ATOM 807 C C . ALA A 1 108 ? 34.497 56.606 -7.732 1.00 43.62 108 ALA A C 1
ATOM 809 O O . ALA A 1 108 ? 33.963 57.729 -7.857 1.00 43.62 108 ALA A O 1
#

Secondary structure (DSSP, 8-state):
-HHHHHHHHHHHHHHHHHHHHHHHHHHHHHTTS--HHHHHHHHHHHHHTT--HHHHHHHHHTSTTGGG----SPPP-PPPP-------PPP--PPPP-----------

Foldseek 3Di:
DVVVVVLLVLLVVLLVQLVVLLVVLLVCVVVVHDSVVSNVSSLVSCVVSVHDLVVNLVSLCPRPVSVVDCPDDDPDPDDPPPDDPDDPDDDPPDDDDDDDDDDDDDDD

Sequence (108 aa):
EASTLLTSHVGNILVMHGNVLYEWSQVQAAISRDWRPILDSAVEKFREAGAGEAEIRAALKNHSQAEHLDLGPDPEPEAPPAPAEAPKAPEAKGLPSLEVKKKAAGKA

Organism: NCBI:txid1486919